Protein AF-A0A2I0V8U4-F1 (afdb_monomer_lite)

Sequence (89 aa):
MAASADLPPFGAVSQVDDVVNEASKMVNADEGKLVNEEEFQQLMKEILGCIMLQLEGNPIFVSSNSVVHETLNSPSTLLPPSMAIPQVG

pLDDT: mean 75.23, std 18.02, range [38.78, 94.62]

Organism: NCBI:txid906689

Radius of gyration: 27.2 Å; chains: 1; bounding box: 78×28×58 Å

Structure (mmCIF, N/CA/C/O backbone):
data_AF-A0A2I0V8U4-F1
#
_entry.id   AF-A0A2I0V8U4-F1
#
loop_
_atom_site.group_PDB
_atom_site.id
_atom_site.type_symbol
_atom_site.label_atom_id
_atom_site.label_alt_id
_atom_site.label_comp_id
_atom_site.label_asym_id
_atom_site.label_entity_id
_atom_site.label_seq_id
_atom_site.pdbx_PDB_ins_code
_atom_site.Cartn_x
_atom_site.Cartn_y
_atom_site.Cartn_z
_atom_site.occupancy
_atom_site.B_iso_or_equiv
_atom_site.auth_seq_id
_atom_site.auth_comp_id
_atom_site.auth_asym_id
_atom_site.auth_atom_id
_atom_site.pdbx_PDB_model_num
ATOM 1 N N . MET A 1 1 ? 20.994 5.642 10.466 1.00 41.25 1 MET A N 1
ATOM 2 C CA . MET A 1 1 ? 19.733 5.606 9.700 1.00 41.25 1 MET A CA 1
ATOM 3 C C . MET A 1 1 ? 19.692 4.281 8.971 1.00 41.25 1 MET A C 1
ATOM 5 O O . MET A 1 1 ? 20.725 3.902 8.434 1.00 41.25 1 MET A O 1
ATOM 9 N N . ALA A 1 2 ? 18.577 3.550 9.050 1.00 43.56 2 ALA A N 1
ATOM 10 C CA . ALA A 1 2 ? 18.428 2.268 8.369 1.00 43.56 2 ALA A CA 1
ATOM 11 C C . ALA A 1 2 ? 18.788 2.439 6.892 1.00 43.56 2 ALA A C 1
ATOM 13 O O . ALA A 1 2 ? 18.391 3.439 6.291 1.00 43.56 2 ALA A O 1
ATOM 14 N N . ALA A 1 3 ? 19.541 1.495 6.326 1.00 49.22 3 ALA A N 1
ATOM 15 C CA . ALA A 1 3 ? 19.533 1.326 4.886 1.00 49.22 3 ALA A CA 1
ATOM 16 C C . ALA A 1 3 ? 18.054 1.225 4.496 1.00 49.22 3 ALA A C 1
ATOM 18 O O . ALA A 1 3 ? 17.377 0.270 4.881 1.00 49.22 3 ALA A O 1
ATOM 19 N N . SER A 1 4 ? 17.529 2.256 3.824 1.00 53.00 4 SER A N 1
ATOM 20 C CA . SER A 1 4 ? 16.371 2.093 2.948 1.00 53.00 4 SER A CA 1
ATOM 21 C C . SER A 1 4 ? 16.606 0.775 2.228 1.00 53.00 4 SER A C 1
ATOM 23 O O . SER A 1 4 ? 17.715 0.600 1.730 1.00 53.00 4 SER A O 1
ATOM 25 N N . ALA A 1 5 ? 15.671 -0.171 2.295 1.00 57.38 5 ALA A N 1
ATOM 26 C CA . ALA A 1 5 ? 15.863 -1.582 1.938 1.00 57.38 5 ALA A CA 1
ATOM 27 C C . ALA A 1 5 ? 16.133 -1.830 0.427 1.00 57.38 5 ALA A C 1
ATOM 29 O O . ALA A 1 5 ? 15.571 -2.743 -0.162 1.00 57.38 5 ALA A O 1
ATOM 30 N N . ASP A 1 6 ? 16.920 -0.961 -0.213 1.00 68.38 6 ASP A N 1
ATOM 31 C CA . ASP A 1 6 ? 17.081 -0.713 -1.648 1.00 68.38 6 ASP A CA 1
ATOM 32 C C . ASP A 1 6 ? 15.758 -0.612 -2.421 1.00 68.38 6 ASP A C 1
ATOM 34 O O . ASP A 1 6 ? 15.715 -0.702 -3.651 1.00 68.38 6 ASP A O 1
ATOM 38 N N . LEU A 1 7 ? 14.663 -0.396 -1.683 1.00 70.56 7 LEU A N 1
ATOM 39 C CA . LEU A 1 7 ? 13.342 -0.226 -2.246 1.00 70.56 7 LEU A CA 1
ATOM 40 C C . LEU A 1 7 ? 13.275 1.138 -2.944 1.00 70.56 7 LEU A C 1
ATOM 42 O O . LEU A 1 7 ? 13.720 2.140 -2.370 1.00 70.56 7 LEU A O 1
ATOM 46 N N . PRO A 1 8 ? 12.716 1.191 -4.163 1.00 75.75 8 PRO A N 1
ATOM 47 C CA . PRO A 1 8 ? 12.491 2.432 -4.878 1.00 75.75 8 PRO A CA 1
ATOM 48 C C . PRO A 1 8 ? 11.672 3.412 -4.035 1.00 75.75 8 PRO A C 1
ATOM 50 O O . PRO A 1 8 ? 10.855 2.985 -3.213 1.00 75.75 8 PRO A O 1
ATOM 53 N N . PRO A 1 9 ? 11.852 4.727 -4.237 1.00 82.69 9 PRO A N 1
ATOM 54 C CA . PRO A 1 9 ? 10.999 5.705 -3.583 1.00 82.69 9 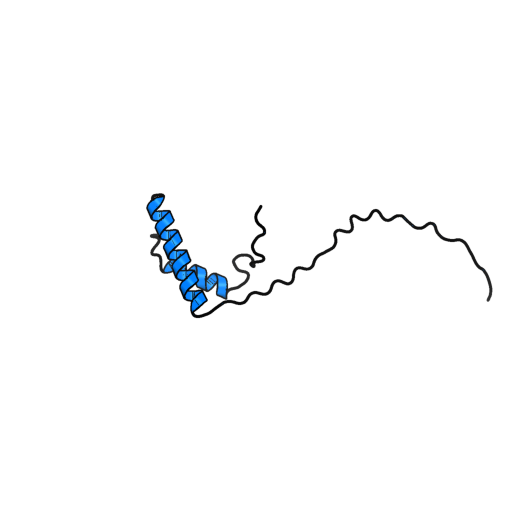PRO A CA 1
ATOM 55 C C . PRO A 1 9 ? 9.538 5.501 -4.006 1.00 82.69 9 PRO A C 1
ATOM 57 O O . PRO A 1 9 ? 9.257 5.011 -5.101 1.00 82.69 9 PRO A O 1
ATOM 60 N N . PHE A 1 10 ? 8.608 5.912 -3.145 1.00 82.00 10 PHE A N 1
ATOM 61 C CA . PHE A 1 10 ? 7.185 5.951 -3.487 1.00 82.00 10 PHE A CA 1
ATOM 62 C C . PHE A 1 10 ? 6.969 6.704 -4.810 1.00 82.00 10 PHE A C 1
ATOM 64 O O . PHE A 1 10 ? 7.585 7.751 -5.032 1.00 82.00 10 PHE A O 1
ATOM 71 N N . GLY A 1 11 ? 6.121 6.171 -5.690 1.00 85.50 11 GLY A N 1
ATOM 72 C CA . GLY A 1 11 ? 5.903 6.711 -7.034 1.00 85.50 11 GLY A CA 1
ATOM 73 C C . GLY A 1 11 ? 6.874 6.196 -8.101 1.00 85.50 11 GLY A C 1
ATOM 74 O O . GLY A 1 11 ? 6.681 6.482 -9.282 1.00 85.50 11 GLY A O 1
ATOM 75 N N . ALA A 1 12 ? 7.934 5.462 -7.7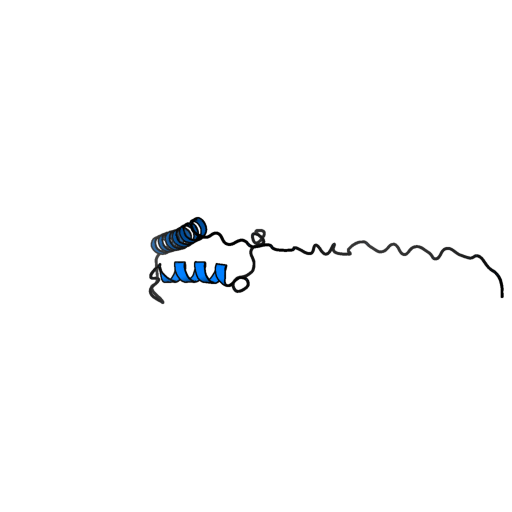36 1.00 87.44 12 ALA A N 1
ATOM 76 C CA . ALA A 1 12 ? 8.884 4.928 -8.716 1.00 87.44 12 ALA A CA 1
ATOM 77 C C . ALA A 1 12 ? 8.402 3.636 -9.384 1.00 87.44 12 ALA A C 1
ATOM 79 O O . ALA A 1 12 ? 8.805 3.344 -10.510 1.00 87.44 12 ALA A O 1
ATOM 80 N N . VAL A 1 13 ? 7.556 2.856 -8.705 1.00 88.88 13 VAL A N 1
ATOM 81 C CA . VAL A 1 13 ? 7.010 1.600 -9.227 1.00 88.88 13 VAL A CA 1
ATOM 82 C C . VAL A 1 13 ? 5.505 1.594 -9.005 1.00 88.88 13 VAL A C 1
ATOM 84 O O . VAL A 1 13 ? 5.044 1.214 -7.933 1.00 88.88 13 VAL A O 1
ATOM 87 N N . SER A 1 14 ? 4.751 1.933 -10.056 1.00 91.94 14 SER A N 1
ATOM 88 C CA . SER A 1 14 ? 3.279 2.015 -10.020 1.00 91.94 14 SER A CA 1
ATOM 89 C C . SER A 1 14 ? 2.637 0.799 -9.362 1.00 91.94 14 SER A C 1
ATOM 91 O O . SER A 1 14 ? 1.753 0.958 -8.540 1.00 91.94 14 SER A O 1
ATOM 93 N N . GLN A 1 15 ? 3.117 -0.415 -9.655 1.00 91.44 15 GLN A N 1
ATOM 94 C CA . GLN A 1 15 ? 2.548 -1.640 -9.080 1.00 91.44 15 GLN A CA 1
ATOM 95 C C . GLN A 1 15 ? 2.679 -1.700 -7.553 1.00 91.44 15 GLN A C 1
ATOM 97 O O . GLN A 1 15 ? 1.780 -2.195 -6.882 1.00 91.44 15 GLN A O 1
ATOM 102 N N . VAL A 1 16 ? 3.796 -1.211 -7.001 1.00 90.12 16 VAL A N 1
ATOM 103 C CA . VAL A 1 16 ? 3.991 -1.135 -5.545 1.00 90.12 16 VAL A CA 1
ATOM 104 C C . VAL A 1 16 ? 3.031 -0.103 -4.966 1.00 90.12 16 VAL A C 1
ATOM 106 O O . VAL A 1 16 ? 2.364 -0.375 -3.969 1.00 90.12 16 VAL A O 1
ATOM 109 N N . ASP A 1 17 ? 2.929 1.055 -5.615 1.00 91.56 17 ASP A N 1
ATOM 110 C CA . ASP A 1 17 ? 2.049 2.137 -5.178 1.00 91.56 17 ASP A CA 1
ATOM 111 C C . ASP A 1 17 ? 0.575 1.707 -5.216 1.00 91.56 17 ASP A C 1
ATOM 113 O O . ASP A 1 17 ? -0.179 2.001 -4.291 1.00 91.56 17 ASP A O 1
ATOM 117 N N . ASP A 1 18 ? 0.168 0.967 -6.247 1.00 92.81 18 ASP A N 1
ATOM 118 C CA . ASP A 1 18 ? -1.190 0.454 -6.427 1.00 92.81 18 ASP A CA 1
ATOM 119 C C . ASP A 1 18 ? -1.582 -0.503 -5.294 1.00 92.81 18 ASP A C 1
ATOM 121 O O . ASP A 1 18 ? -2.631 -0.309 -4.680 1.00 92.81 18 ASP A O 1
ATOM 125 N N . VAL A 1 19 ? -0.715 -1.463 -4.944 1.00 92.44 19 VAL A N 1
ATOM 126 C CA . VAL A 1 19 ? -0.938 -2.401 -3.825 1.00 92.44 19 VAL A CA 1
ATOM 127 C C . VAL A 1 19 ? -1.095 -1.654 -2.496 1.00 92.44 19 VAL A C 1
ATOM 129 O O . VAL A 1 19 ? -2.016 -1.921 -1.721 1.00 92.44 19 VAL A O 1
ATOM 132 N N . VAL A 1 20 ? -0.221 -0.679 -2.229 1.00 90.56 20 VAL A N 1
ATOM 133 C CA . VAL A 1 20 ? -0.259 0.114 -0.987 1.00 90.56 20 VAL A CA 1
ATOM 134 C C . VAL A 1 20 ? -1.506 1.002 -0.926 1.00 90.56 20 VAL A C 1
ATOM 136 O O . VAL A 1 20 ? -2.148 1.105 0.125 1.00 90.56 20 VAL A O 1
ATOM 139 N N . ASN A 1 21 ? -1.877 1.624 -2.046 1.00 90.19 21 ASN A N 1
ATOM 140 C CA . ASN A 1 21 ? -3.073 2.455 -2.157 1.00 90.19 21 ASN A CA 1
ATOM 141 C C . ASN A 1 21 ? -4.352 1.629 -2.007 1.00 90.19 21 ASN A C 1
ATOM 143 O O . ASN A 1 21 ? -5.300 2.087 -1.372 1.00 90.19 21 ASN A O 1
ATOM 147 N N . GLU A 1 22 ? -4.403 0.427 -2.580 1.00 90.88 22 GLU A N 1
ATOM 148 C CA . GLU A 1 22 ? -5.548 -0.470 -2.442 1.00 90.88 22 GLU A CA 1
ATOM 149 C C . GLU A 1 22 ? -5.723 -0.906 -0.984 1.00 90.88 22 GLU A C 1
ATOM 151 O O . GLU A 1 22 ? -6.802 -0.723 -0.421 1.00 90.88 22 GLU A O 1
ATOM 156 N N . ALA A 1 23 ? -4.652 -1.381 -0.340 1.00 90.38 23 ALA A N 1
ATOM 157 C CA . ALA A 1 23 ? -4.682 -1.774 1.067 1.00 90.38 23 ALA A CA 1
ATOM 158 C C . ALA A 1 23 ? -5.107 -0.616 1.987 1.00 90.38 23 ALA A C 1
ATOM 160 O O . ALA A 1 23 ? -5.901 -0.813 2.908 1.00 90.38 23 ALA A O 1
ATOM 161 N N . SER A 1 24 ? -4.640 0.604 1.699 1.00 86.50 24 SER A N 1
ATOM 162 C CA . SER A 1 24 ? -5.003 1.801 2.470 1.00 86.50 24 SER A CA 1
ATOM 163 C C . SER A 1 24 ? -6.456 2.239 2.266 1.00 86.50 24 SER A C 1
ATOM 165 O O . SER A 1 24 ? -7.040 2.794 3.186 1.00 86.50 24 SER A O 1
ATOM 167 N N . LYS A 1 25 ? -7.059 1.998 1.092 1.00 86.06 25 LYS A N 1
ATOM 168 C CA . LYS A 1 25 ? -8.491 2.270 0.842 1.00 86.06 25 LYS A CA 1
ATOM 169 C C . LYS A 1 25 ? -9.402 1.236 1.493 1.00 86.06 25 LYS A C 1
ATOM 171 O O . LYS A 1 25 ? -10.521 1.555 1.879 1.00 86.06 25 LYS A O 1
ATOM 176 N N . MET A 1 26 ? -8.953 -0.015 1.540 1.00 77.94 26 MET A N 1
ATOM 177 C CA . MET A 1 26 ? -9.747 -1.137 2.044 1.00 77.94 26 MET A CA 1
ATOM 178 C C . MET A 1 26 ? -9.934 -1.062 3.560 1.00 77.94 26 MET A C 1
ATOM 180 O O . MET A 1 26 ? -10.964 -1.459 4.106 1.00 77.94 26 MET A O 1
ATOM 184 N N . VAL A 1 27 ? -8.942 -0.483 4.223 1.00 74.12 27 VAL A N 1
ATOM 185 C CA . VAL A 1 27 ? -9.018 -0.054 5.604 1.00 74.12 27 VAL A CA 1
ATOM 186 C C . VAL A 1 27 ? -9.724 1.303 5.619 1.00 74.12 27 VAL A C 1
ATOM 188 O O . VAL A 1 27 ? -9.129 2.311 5.265 1.00 74.12 27 VAL A O 1
ATOM 191 N N . ASN A 1 28 ? -11.020 1.318 5.959 1.00 66.31 28 ASN A N 1
ATOM 192 C CA . ASN A 1 28 ? -11.873 2.518 6.008 1.00 66.31 28 ASN A CA 1
ATOM 193 C C . ASN A 1 28 ? -11.372 3.537 7.053 1.00 66.31 28 ASN A C 1
ATOM 195 O O . ASN A 1 28 ? -11.971 3.718 8.115 1.00 66.31 28 ASN A O 1
ATOM 199 N N . ALA A 1 29 ? -10.258 4.201 6.768 1.00 64.56 29 ALA A N 1
ATOM 200 C CA . ALA A 1 29 ? -9.768 5.331 7.524 1.00 64.56 29 ALA A CA 1
ATOM 201 C C . ALA A 1 29 ? -10.649 6.531 7.165 1.00 64.56 29 ALA A C 1
ATOM 203 O O . ALA A 1 29 ? -10.392 7.226 6.186 1.00 64.56 29 ALA A O 1
ATOM 204 N N . ASP A 1 30 ? -11.728 6.725 7.925 1.00 68.62 30 ASP A N 1
ATOM 205 C CA . ASP A 1 30 ? -12.600 7.897 7.807 1.00 68.62 30 ASP A CA 1
ATOM 206 C C . ASP A 1 30 ? -11.726 9.164 7.796 1.00 68.62 30 ASP A C 1
ATOM 208 O O . ASP A 1 30 ? -10.955 9.394 8.738 1.00 68.62 30 ASP A O 1
ATOM 212 N N . GLU A 1 31 ? -11.791 9.942 6.711 1.00 65.50 31 GLU A N 1
ATOM 213 C CA . GLU A 1 31 ? -10.877 11.055 6.437 1.00 65.50 31 GLU A CA 1
ATOM 214 C C . GLU A 1 31 ? -10.993 12.122 7.538 1.00 65.50 31 GLU A C 1
ATOM 216 O O . GLU A 1 31 ? -11.861 12.993 7.518 1.00 65.50 31 GLU A O 1
ATOM 221 N N . GLY A 1 32 ? -10.113 12.041 8.539 1.00 70.06 32 GLY A N 1
ATOM 222 C CA . GLY A 1 32 ? -10.063 12.975 9.665 1.00 70.06 32 GLY A CA 1
ATOM 223 C C . GLY A 1 32 ? -10.590 12.443 11.000 1.00 70.06 32 GLY A C 1
ATOM 224 O O . GLY A 1 32 ? -10.631 13.210 11.966 1.00 70.06 32 GLY A O 1
ATOM 225 N N . LYS A 1 33 ? -10.943 11.154 11.117 1.00 79.44 33 LYS A N 1
ATOM 226 C CA . LYS A 1 33 ? -11.205 10.556 12.434 1.00 79.44 33 LYS A CA 1
ATOM 227 C C . LYS A 1 33 ? -9.905 10.514 13.239 1.00 79.44 33 LYS A C 1
ATOM 229 O O . LYS A 1 33 ? -8.949 9.831 12.880 1.00 79.44 33 LYS A O 1
ATOM 234 N N . LEU A 1 34 ? -9.892 11.211 14.373 1.00 80.50 34 LEU A N 1
ATOM 235 C CA . LEU A 1 34 ? -8.849 11.030 15.377 1.00 80.50 34 LEU A CA 1
ATOM 236 C C . LEU A 1 34 ? -8.987 9.626 15.973 1.00 80.50 34 LEU A C 1
ATOM 238 O O . LEU A 1 34 ? -10.007 9.298 16.580 1.00 80.50 34 LEU A O 1
ATOM 242 N N . VAL A 1 35 ? -7.959 8.808 15.782 1.00 84.31 35 VAL A N 1
ATOM 243 C CA . VAL A 1 35 ? -7.844 7.469 16.362 1.00 84.31 35 VAL A CA 1
ATOM 244 C C . VAL A 1 35 ? -6.884 7.513 17.546 1.00 84.31 35 VAL A C 1
ATOM 246 O O . VAL A 1 35 ? -5.915 8.275 17.548 1.00 84.31 35 VAL A O 1
ATOM 249 N N . ASN A 1 36 ? -7.163 6.722 18.579 1.00 91.81 36 ASN A N 1
ATOM 250 C CA . ASN A 1 36 ? -6.198 6.516 19.658 1.00 91.81 36 ASN A CA 1
ATOM 251 C C . ASN A 1 36 ? -5.058 5.593 19.187 1.00 91.81 36 ASN A C 1
ATOM 253 O O . ASN A 1 36 ? -5.097 5.037 18.089 1.00 91.81 36 ASN A O 1
ATOM 257 N N . GLU A 1 37 ? -4.031 5.440 20.019 1.00 92.94 37 GLU A N 1
ATOM 258 C CA . GLU A 1 37 ? -2.860 4.630 19.679 1.00 92.94 37 GLU A CA 1
ATOM 259 C C . GLU A 1 37 ? -3.215 3.170 19.364 1.00 92.94 37 GLU A C 1
ATOM 261 O O . GLU A 1 37 ? -2.690 2.611 18.405 1.00 92.94 37 GLU A O 1
ATOM 266 N N . GLU A 1 38 ? -4.119 2.559 20.127 1.00 93.88 38 GLU A N 1
ATOM 267 C CA . GLU A 1 38 ? -4.495 1.156 19.938 1.00 93.88 38 GLU A CA 1
ATOM 268 C C . GLU A 1 38 ? -5.263 0.950 18.626 1.00 93.88 38 GLU A C 1
ATOM 270 O O . GLU A 1 38 ? -4.946 0.043 17.854 1.00 93.88 38 GLU A O 1
ATOM 275 N N . GLU A 1 39 ? -6.192 1.854 18.313 1.00 89.56 39 GLU A N 1
ATOM 276 C CA . GLU A 1 39 ? -6.885 1.893 17.024 1.00 89.56 39 GLU A CA 1
ATOM 277 C C . GLU A 1 39 ? -5.902 2.099 15.865 1.00 89.56 39 GLU A C 1
ATOM 279 O O . GLU A 1 39 ? -5.990 1.393 14.865 1.00 89.56 39 GLU A O 1
ATOM 284 N N . PHE A 1 40 ? -4.931 3.008 16.000 1.00 89.69 40 PHE A N 1
ATOM 285 C CA . PHE A 1 40 ? -3.909 3.230 14.975 1.00 89.69 40 PHE A CA 1
ATOM 286 C C . PHE A 1 40 ? -3.021 1.997 14.764 1.00 89.69 40 PHE A C 1
ATOM 288 O O . PHE A 1 40 ? -2.748 1.614 13.628 1.00 89.69 40 PHE A O 1
ATOM 295 N N . GLN A 1 41 ? -2.577 1.347 15.841 1.00 93.38 41 GLN A N 1
ATOM 296 C CA . GLN A 1 41 ? -1.767 0.133 15.749 1.00 93.38 41 GLN A CA 1
ATOM 297 C C . GLN A 1 41 ? -2.538 -1.010 15.084 1.00 93.38 41 GLN A C 1
ATOM 299 O O . GLN A 1 41 ? -1.962 -1.753 14.287 1.00 93.38 41 GLN A O 1
ATOM 304 N N . GLN A 1 42 ? -3.826 -1.150 15.398 1.00 91.56 42 GLN A N 1
ATOM 305 C CA . GLN A 1 42 ? -4.692 -2.131 14.756 1.00 91.56 42 GLN A CA 1
ATOM 306 C C . GLN A 1 42 ? -4.863 -1.818 13.263 1.00 91.56 42 GLN A C 1
ATOM 308 O O . GLN A 1 42 ? -4.637 -2.697 12.434 1.00 91.56 42 GLN A O 1
ATOM 313 N N . LEU A 1 43 ? -5.136 -0.556 12.922 1.00 90.62 43 LEU A N 1
ATOM 314 C CA . LEU A 1 43 ? -5.235 -0.070 11.545 1.00 90.62 43 LEU A CA 1
ATOM 315 C C . LEU A 1 43 ? -3.969 -0.390 10.739 1.00 90.62 43 LEU A C 1
ATOM 317 O O . LEU A 1 43 ? -4.034 -0.945 9.647 1.00 90.62 43 LEU A O 1
ATOM 321 N N 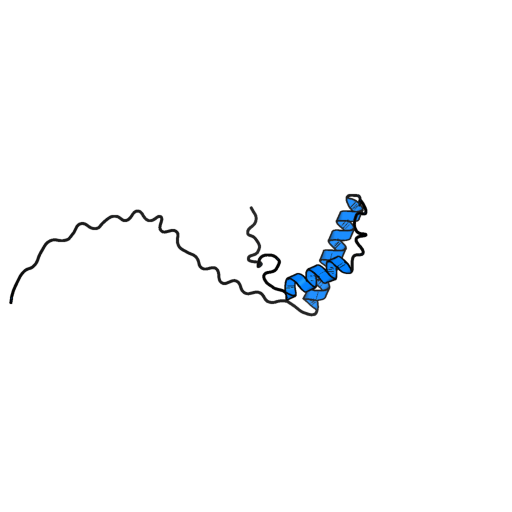. MET A 1 44 ? -2.798 -0.097 11.308 1.00 92.62 44 MET A N 1
ATOM 322 C CA . MET A 1 44 ? -1.510 -0.377 10.675 1.00 92.62 44 MET A CA 1
ATOM 323 C C . MET A 1 44 ? -1.293 -1.874 10.447 1.00 92.62 44 MET A C 1
ATOM 325 O O . MET A 1 44 ? -0.827 -2.264 9.378 1.00 92.62 44 MET A O 1
ATOM 329 N N . LYS A 1 45 ? -1.639 -2.727 11.419 1.00 93.50 45 LYS A N 1
ATOM 330 C CA . LYS A 1 45 ? -1.542 -4.187 11.254 1.00 93.50 45 LYS A CA 1
ATOM 331 C C . LYS A 1 45 ? -2.448 -4.689 10.138 1.00 93.50 45 LYS A C 1
ATOM 333 O O . LYS A 1 45 ? -2.025 -5.553 9.377 1.00 93.50 45 LYS A O 1
ATOM 338 N N . GLU A 1 46 ? -3.657 -4.151 10.031 1.00 93.06 46 GLU A N 1
ATOM 339 C CA . GLU A 1 46 ? -4.598 -4.509 8.969 1.00 93.06 46 GLU A CA 1
ATOM 340 C C . GLU A 1 46 ? -4.069 -4.100 7.593 1.00 93.06 46 GLU A C 1
ATOM 342 O O . GLU A 1 46 ? -4.018 -4.945 6.701 1.00 93.06 46 GLU A O 1
ATOM 347 N N . ILE A 1 47 ? -3.563 -2.870 7.442 1.00 92.56 47 ILE A N 1
ATOM 348 C CA . ILE A 1 47 ? -2.946 -2.403 6.188 1.00 92.56 47 ILE A CA 1
ATOM 349 C C . ILE A 1 47 ? -1.770 -3.307 5.794 1.00 92.56 47 ILE A C 1
ATOM 351 O O . ILE A 1 47 ? -1.700 -3.769 4.655 1.00 92.56 47 ILE A O 1
ATOM 355 N N . LEU A 1 48 ? -0.857 -3.605 6.730 1.00 94.62 48 LEU A N 1
ATOM 356 C CA . LEU A 1 48 ? 0.272 -4.502 6.458 1.00 94.62 48 LEU A CA 1
ATOM 357 C C . LEU A 1 48 ? -0.194 -5.918 6.100 1.00 94.62 48 LEU A C 1
ATOM 359 O O . LEU A 1 48 ? 0.355 -6.522 5.180 1.00 94.62 48 LEU A O 1
ATOM 363 N N . GLY A 1 49 ? -1.206 -6.438 6.795 1.00 94.06 49 GLY A N 1
ATOM 364 C CA . GLY A 1 49 ? -1.796 -7.743 6.508 1.00 94.06 49 GLY A CA 1
ATOM 365 C C . GLY A 1 49 ? -2.385 -7.812 5.099 1.00 94.06 49 GLY A C 1
ATOM 366 O O . GLY A 1 49 ? -2.119 -8.767 4.372 1.00 94.06 49 GLY A O 1
ATOM 367 N N . CYS A 1 50 ? -3.112 -6.776 4.675 1.00 93.38 50 C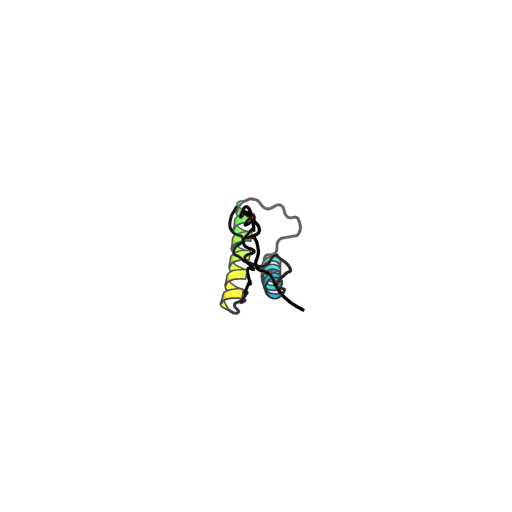YS A N 1
ATOM 368 C CA . CYS A 1 50 ? -3.633 -6.661 3.313 1.00 93.38 50 CYS A CA 1
ATOM 369 C C . CYS A 1 50 ? -2.510 -6.654 2.269 1.00 93.38 50 CYS A C 1
ATOM 371 O O . CYS A 1 50 ? -2.584 -7.407 1.298 1.00 93.38 50 CYS A O 1
ATOM 373 N N . ILE A 1 51 ? -1.450 -5.866 2.484 1.00 93.62 51 ILE A N 1
ATOM 374 C CA . ILE A 1 51 ? -0.292 -5.824 1.575 1.00 93.62 51 ILE A CA 1
ATOM 375 C C . ILE A 1 51 ? 0.369 -7.206 1.479 1.00 93.62 51 ILE A C 1
ATOM 377 O O . ILE A 1 51 ? 0.656 -7.674 0.378 1.00 93.62 51 ILE A O 1
ATOM 381 N N . MET A 1 52 ? 0.582 -7.887 2.611 1.00 94.06 52 MET A N 1
ATOM 382 C CA . MET A 1 52 ? 1.177 -9.227 2.632 1.00 94.06 52 MET A CA 1
ATOM 383 C C . MET A 1 52 ? 0.359 -10.233 1.820 1.00 94.06 52 MET A C 1
ATOM 385 O O . MET A 1 52 ? 0.931 -10.956 1.009 1.00 94.06 52 MET A O 1
ATOM 389 N N . LEU A 1 53 ? -0.965 -10.251 1.997 1.00 94.00 53 LEU A N 1
ATOM 390 C CA . LEU A 1 53 ? -1.851 -11.165 1.272 1.00 94.00 53 LEU A CA 1
ATOM 391 C C . LEU A 1 53 ? -1.847 -10.901 -0.240 1.00 94.00 53 LEU A C 1
ATOM 393 O O . LEU A 1 53 ? -1.823 -11.846 -1.028 1.00 94.00 53 LEU A O 1
ATOM 397 N N . GLN A 1 54 ? -1.835 -9.632 -0.661 1.00 92.50 54 GLN A N 1
ATOM 398 C CA . GLN A 1 54 ? -1.751 -9.293 -2.085 1.00 92.50 54 GLN A CA 1
ATOM 399 C C . GLN A 1 54 ? -0.428 -9.767 -2.704 1.00 92.50 54 GLN A C 1
ATOM 401 O O . GLN A 1 54 ? -0.428 -10.364 -3.782 1.00 92.50 54 GLN A O 1
ATOM 406 N N . LEU A 1 55 ? 0.692 -9.553 -2.008 1.00 93.81 55 LEU A N 1
ATOM 407 C CA . LEU A 1 55 ? 2.018 -9.960 -2.481 1.00 93.81 55 LEU A CA 1
ATOM 408 C C . LEU A 1 55 ? 2.236 -11.478 -2.439 1.00 93.81 55 LEU A C 1
ATOM 410 O O . LEU A 1 55 ? 3.023 -11.993 -3.232 1.00 93.81 55 LEU A O 1
ATOM 414 N N . GLU A 1 56 ? 1.545 -12.202 -1.555 1.00 93.44 56 GLU A N 1
ATOM 415 C CA . GLU A 1 56 ? 1.565 -13.669 -1.523 1.00 93.44 56 GLU A CA 1
ATOM 416 C C . GLU A 1 56 ? 0.919 -14.270 -2.782 1.00 93.44 56 GLU A C 1
ATOM 418 O O . GLU A 1 56 ? 1.442 -15.229 -3.349 1.00 93.44 56 GLU A O 1
ATOM 423 N N . GLY A 1 57 ? -0.185 -13.681 -3.257 1.00 90.75 57 GLY A N 1
ATOM 424 C CA . GLY A 1 57 ? -0.855 -14.109 -4.489 1.00 90.75 57 GLY A CA 1
ATOM 425 C C . GLY A 1 57 ? -0.182 -13.610 -5.773 1.00 90.75 57 GLY A C 1
ATOM 426 O O . GLY A 1 57 ? -0.229 -14.297 -6.795 1.00 90.75 57 GLY A O 1
ATOM 427 N N . ASN A 1 58 ? 0.436 -12.426 -5.734 1.00 93.50 58 ASN A N 1
ATOM 428 C CA . ASN A 1 58 ? 1.082 -11.796 -6.885 1.00 93.50 58 ASN A CA 1
ATOM 429 C C . ASN A 1 58 ? 2.326 -10.985 -6.461 1.00 93.50 58 ASN A C 1
ATOM 431 O O . ASN A 1 58 ? 2.224 -9.782 -6.197 1.00 93.50 58 ASN A O 1
ATOM 435 N N . PRO A 1 59 ? 3.510 -11.617 -6.384 1.00 93.12 59 PRO A N 1
ATOM 436 C CA . PRO A 1 59 ? 4.721 -10.944 -5.932 1.00 93.12 59 PRO A CA 1
ATOM 437 C C . PRO A 1 59 ? 5.204 -9.884 -6.930 1.00 93.12 59 PRO A C 1
ATOM 439 O O . PRO A 1 59 ? 5.224 -10.103 -8.143 1.00 93.12 59 PRO A O 1
ATOM 442 N N . ILE A 1 60 ? 5.673 -8.749 -6.404 1.00 91.44 60 ILE A N 1
ATOM 443 C CA . ILE A 1 60 ? 6.309 -7.688 -7.192 1.00 91.44 60 ILE A CA 1
ATOM 444 C C . ILE A 1 60 ? 7.825 -7.845 -7.107 1.00 91.44 60 ILE A C 1
ATOM 446 O O . ILE A 1 60 ? 8.410 -7.809 -6.024 1.00 91.44 60 ILE A O 1
ATOM 450 N N . PHE A 1 61 ? 8.471 -7.980 -8.263 1.00 88.44 61 PHE A N 1
ATOM 451 C CA . PHE A 1 61 ? 9.923 -8.059 -8.363 1.00 88.44 61 PHE A CA 1
ATOM 452 C C . PHE A 1 61 ? 10.494 -6.695 -8.716 1.00 88.44 61 PHE A C 1
ATOM 454 O O . PHE A 1 61 ? 10.128 -6.095 -9.726 1.00 88.44 61 PHE A O 1
ATOM 461 N N . VAL A 1 62 ? 11.424 -6.226 -7.894 1.00 83.75 62 VAL A N 1
ATOM 462 C CA . VAL A 1 62 ? 12.121 -4.964 -8.107 1.00 83.75 62 VAL A CA 1
ATOM 463 C C . VAL A 1 62 ? 13.616 -5.234 -8.141 1.00 83.75 62 VAL A C 1
ATOM 465 O O . VAL A 1 62 ? 14.158 -5.881 -7.248 1.00 83.75 62 VAL A O 1
ATOM 468 N N . SER A 1 63 ? 14.283 -4.731 -9.175 1.00 81.44 63 SER A N 1
ATOM 469 C CA . SER A 1 63 ? 15.737 -4.784 -9.303 1.00 81.44 63 SER A CA 1
ATOM 470 C C . SER A 1 63 ? 16.306 -3.370 -9.305 1.00 81.44 63 SER A C 1
ATOM 472 O O . SER A 1 63 ? 16.046 -2.605 -10.235 1.00 81.44 63 SER A O 1
ATOM 474 N N . SER A 1 64 ? 17.110 -3.043 -8.296 1.00 74.69 64 SER A N 1
ATOM 475 C CA . SER A 1 64 ? 17.865 -1.789 -8.229 1.00 74.69 64 SER A CA 1
ATOM 476 C C . SER A 1 64 ? 19.301 -2.037 -8.688 1.00 74.69 64 SER A C 1
ATOM 478 O O . SER A 1 64 ? 19.963 -2.958 -8.211 1.00 74.69 64 SER A O 1
ATOM 480 N N . ASN A 1 65 ? 19.793 -1.229 -9.629 1.00 72.12 65 ASN A N 1
ATOM 481 C CA . ASN A 1 65 ? 21.198 -1.243 -10.027 1.00 72.12 65 ASN A CA 1
ATOM 482 C C . ASN A 1 65 ? 21.917 -0.119 -9.273 1.00 72.12 65 ASN A C 1
ATOM 484 O O . ASN A 1 65 ? 21.770 1.053 -9.619 1.00 72.12 65 ASN A O 1
ATOM 488 N N . SER A 1 66 ? 22.635 -0.467 -8.205 1.00 67.75 66 SER A N 1
ATOM 489 C CA . SER A 1 66 ? 23.402 0.514 -7.438 1.00 67.75 66 SER A CA 1
ATOM 490 C C . SER A 1 66 ? 24.740 0.750 -8.128 1.00 67.75 66 SER A C 1
ATOM 492 O O . SER A 1 66 ? 25.628 -0.104 -8.119 1.00 67.75 66 SER A O 1
ATOM 494 N N . VAL A 1 67 ? 24.879 1.912 -8.766 1.00 66.88 67 VAL A N 1
ATOM 495 C CA . VAL A 1 67 ? 26.159 2.337 -9.331 1.00 66.88 67 VAL A CA 1
ATOM 496 C C . VAL A 1 67 ? 27.016 2.844 -8.177 1.00 66.88 67 VAL A C 1
ATOM 498 O O . VAL A 1 67 ? 26.840 3.965 -7.698 1.00 66.88 67 VAL A O 1
ATOM 501 N N . VAL A 1 68 ? 27.933 2.004 -7.701 1.00 67.75 68 VAL A N 1
ATOM 502 C CA . VAL A 1 68 ? 28.921 2.409 -6.700 1.00 67.75 68 VAL A CA 1
ATOM 503 C C . VAL A 1 68 ? 29.919 3.330 -7.392 1.00 67.75 68 VAL A C 1
ATOM 505 O O . VAL A 1 68 ? 30.861 2.875 -8.036 1.00 67.75 68 VAL A O 1
ATOM 508 N N . HIS A 1 69 ? 29.714 4.641 -7.290 1.00 67.50 69 HIS A N 1
ATOM 509 C CA . HIS A 1 69 ? 30.811 5.567 -7.526 1.00 67.50 69 HIS A CA 1
ATOM 510 C C . HIS A 1 69 ? 31.769 5.413 -6.352 1.00 67.50 69 HIS A C 1
ATOM 512 O O . HIS A 1 69 ? 31.466 5.845 -5.240 1.00 67.50 69 HIS A O 1
ATOM 518 N N . GLU A 1 70 ? 32.915 4.775 -6.584 1.00 63.00 70 GLU A N 1
ATOM 519 C CA . GLU A 1 70 ? 34.042 4.930 -5.676 1.00 63.00 70 GLU A CA 1
ATOM 520 C C . GLU A 1 70 ? 34.320 6.430 -5.559 1.00 63.00 70 GLU A C 1
ATOM 522 O O . GLU A 1 70 ? 34.635 7.116 -6.536 1.00 63.00 70 GLU A O 1
ATOM 527 N N . THR A 1 71 ? 34.083 6.986 -4.373 1.00 54.16 71 THR A N 1
ATOM 528 C CA . THR A 1 71 ? 34.409 8.376 -4.110 1.00 54.16 71 THR A CA 1
ATOM 529 C C . THR A 1 71 ? 35.911 8.498 -4.313 1.00 54.16 71 THR A C 1
ATOM 531 O O . THR A 1 71 ? 36.693 7.844 -3.622 1.00 54.16 71 THR A O 1
ATOM 534 N N . LEU A 1 72 ? 36.312 9.304 -5.293 1.00 56.88 72 LEU A N 1
ATOM 535 C CA . LEU A 1 72 ? 37.698 9.573 -5.665 1.00 56.88 72 LEU A CA 1
ATOM 536 C C . LEU A 1 72 ? 38.354 10.433 -4.565 1.00 56.88 72 LEU A C 1
ATOM 538 O O . LEU A 1 72 ? 38.729 11.580 -4.772 1.00 56.88 72 LEU A O 1
ATOM 542 N N . 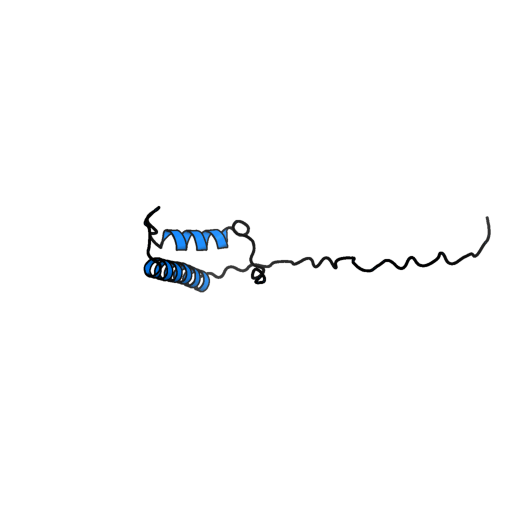ASN A 1 73 ? 38.425 9.904 -3.343 1.00 51.44 73 ASN A N 1
ATOM 543 C CA . ASN A 1 73 ? 39.123 10.491 -2.204 1.00 51.44 73 ASN A CA 1
ATOM 544 C C . ASN A 1 73 ? 40.567 9.979 -2.105 1.00 51.44 73 ASN A C 1
ATOM 546 O O . ASN A 1 73 ? 41.226 10.177 -1.087 1.00 51.44 73 ASN A O 1
ATOM 550 N N . SER A 1 74 ? 41.089 9.354 -3.161 1.00 53.69 74 SER A N 1
ATOM 551 C CA . SER A 1 74 ? 42.521 9.122 -3.303 1.00 53.69 74 SER A CA 1
ATOM 552 C C . SER A 1 74 ? 43.211 10.477 -3.515 1.00 53.69 74 SER A C 1
ATOM 554 O O . SER A 1 74 ? 42.920 11.143 -4.511 1.00 53.69 74 SER A O 1
ATOM 556 N N . PRO A 1 75 ? 44.129 10.928 -2.642 1.00 53.12 75 PRO A N 1
ATOM 557 C CA . PRO A 1 75 ? 45.001 12.030 -3.013 1.00 53.12 75 PRO A CA 1
ATOM 558 C C . PRO A 1 75 ? 45.831 11.573 -4.218 1.00 53.12 75 PRO A C 1
ATOM 560 O O . PRO A 1 75 ? 46.598 10.615 -4.119 1.00 53.12 75 PRO A O 1
ATOM 563 N N . SER A 1 76 ? 45.668 12.228 -5.371 1.00 56.09 76 SER A N 1
ATOM 564 C CA . SER A 1 76 ? 46.582 12.060 -6.501 1.00 56.09 76 SER A CA 1
ATOM 565 C C . SER A 1 76 ? 47.992 12.425 -6.045 1.00 56.09 76 SER A C 1
ATOM 567 O O . SER A 1 76 ? 48.353 13.600 -5.986 1.00 56.09 76 SER A O 1
ATOM 569 N N . THR A 1 77 ? 48.825 11.428 -5.759 1.00 54.38 77 THR A N 1
ATOM 570 C CA . THR A 1 77 ? 50.269 11.620 -5.841 1.00 54.38 77 THR A CA 1
ATOM 571 C C . THR A 1 77 ? 50.599 11.787 -7.321 1.00 54.38 77 THR A C 1
ATOM 573 O O . THR A 1 77 ? 50.715 10.815 -8.063 1.00 54.38 77 THR A O 1
ATOM 576 N N . LEU A 1 78 ? 50.672 13.049 -7.752 1.00 49.91 78 LEU A N 1
ATOM 577 C CA . LEU A 1 78 ? 51.244 13.471 -9.027 1.00 49.91 78 LEU A CA 1
ATOM 578 C C . LEU A 1 78 ? 52.608 12.792 -9.203 1.00 49.91 78 LEU A C 1
ATOM 580 O O . LEU A 1 78 ? 53.567 13.118 -8.503 1.00 49.91 78 LEU A O 1
ATOM 584 N N . LEU A 1 79 ? 52.684 11.832 -10.124 1.00 53.38 79 LEU A N 1
ATOM 585 C CA . LEU A 1 79 ? 53.952 11.263 -10.566 1.00 53.38 79 LEU A CA 1
ATOM 586 C C . LEU A 1 79 ? 54.793 12.393 -11.190 1.00 53.38 79 LEU A C 1
ATOM 588 O O . LEU A 1 79 ? 54.274 13.121 -12.043 1.00 53.38 79 LEU A O 1
ATOM 592 N N . PRO A 1 80 ? 56.066 12.577 -10.793 1.00 51.59 80 PRO A N 1
ATOM 593 C CA . PRO A 1 80 ? 56.924 13.567 -11.428 1.00 51.59 80 PRO A CA 1
ATOM 594 C C . PRO A 1 80 ? 57.171 13.173 -12.894 1.00 51.59 80 PRO A C 1
ATOM 596 O O . PRO A 1 80 ? 57.285 11.979 -13.192 1.00 51.59 80 PRO A O 1
ATOM 599 N N . PRO A 1 81 ? 57.267 14.144 -13.822 1.00 48.09 81 PRO A N 1
ATOM 600 C CA . PRO A 1 81 ? 57.517 13.849 -15.225 1.00 48.09 81 PRO A CA 1
ATOM 601 C C . PRO A 1 81 ? 58.907 13.221 -15.354 1.00 48.09 81 PRO A C 1
ATOM 603 O O . PRO A 1 81 ? 59.925 13.874 -15.120 1.00 48.09 81 PRO A O 1
ATOM 606 N N . SER A 1 82 ? 58.947 11.931 -15.693 1.00 47.75 82 SER A N 1
ATOM 607 C CA . SER A 1 82 ? 60.192 11.252 -16.034 1.00 47.75 82 SER A CA 1
ATOM 608 C C . SER A 1 82 ? 60.752 11.874 -17.311 1.00 47.75 82 SER A C 1
ATOM 610 O O . SER A 1 82 ? 60.069 12.021 -18.325 1.00 47.75 82 SER A O 1
ATOM 612 N N . MET A 1 83 ? 61.990 12.322 -17.191 1.00 50.72 83 MET A N 1
ATOM 613 C CA . MET A 1 83 ? 62.753 13.078 -18.163 1.00 50.72 83 MET A CA 1
ATOM 614 C C . MET A 1 83 ? 63.236 12.177 -19.311 1.00 50.72 83 MET A C 1
ATOM 616 O O . MET A 1 83 ? 63.809 11.125 -19.053 1.00 50.72 83 MET A O 1
ATOM 620 N N . ALA A 1 84 ? 63.098 12.701 -20.536 1.00 50.34 84 ALA A N 1
ATOM 621 C CA . ALA A 1 84 ? 63.910 12.477 -21.743 1.00 50.34 84 ALA A CA 1
ATOM 622 C C . ALA A 1 84 ? 63.940 11.089 -22.420 1.00 50.34 84 ALA A C 1
ATOM 624 O O . ALA A 1 84 ? 64.134 10.074 -21.771 1.00 50.34 84 ALA A O 1
ATOM 625 N N . ILE A 1 85 ? 63.878 11.094 -23.765 1.00 45.28 85 ILE A N 1
ATOM 626 C CA . ILE A 1 85 ? 64.882 10.538 -24.710 1.00 45.28 85 ILE A CA 1
ATOM 627 C C . ILE A 1 85 ? 64.616 11.151 -26.125 1.00 45.28 85 ILE A C 1
ATOM 629 O O . ILE A 1 85 ? 63.461 11.462 -26.418 1.00 45.28 85 ILE A O 1
ATOM 633 N N . PRO A 1 86 ? 65.644 11.400 -26.978 1.00 47.22 86 PRO A N 1
ATOM 634 C CA . PRO A 1 86 ? 65.610 12.316 -28.135 1.00 47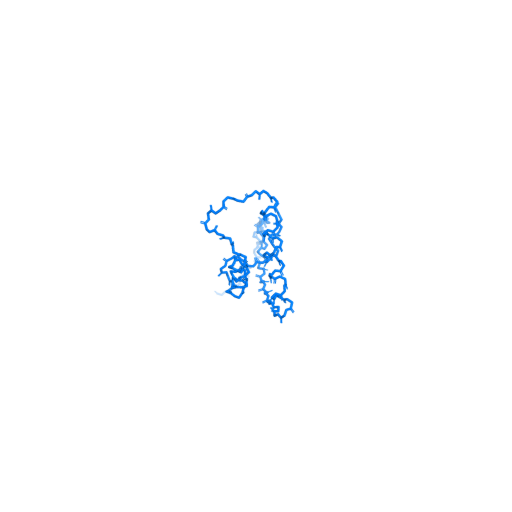.22 86 PRO A CA 1
ATOM 635 C C . PRO A 1 86 ? 65.579 11.636 -29.533 1.00 47.22 86 PRO A C 1
ATOM 637 O O . PRO A 1 86 ? 65.698 10.418 -29.619 1.00 47.22 86 PRO A O 1
ATOM 640 N N . GLN A 1 87 ? 65.574 12.479 -30.594 1.00 39.72 87 GLN A N 1
ATOM 641 C CA . GLN A 1 87 ? 65.830 12.227 -32.044 1.00 39.72 87 GLN A CA 1
ATOM 642 C C . GLN A 1 87 ? 64.651 11.679 -32.879 1.00 39.72 87 GLN A C 1
ATOM 644 O O . GLN A 1 87 ? 63.860 10.905 -32.366 1.00 39.72 87 GLN A O 1
ATOM 649 N N . VAL A 1 88 ? 64.437 11.982 -34.170 1.00 38.78 88 VAL A N 1
ATOM 650 C CA . VAL A 1 88 ? 65.116 12.736 -35.255 1.00 38.78 88 VAL A CA 1
ATOM 651 C C . VAL A 1 88 ? 64.079 12.906 -36.389 1.00 38.78 88 VAL A C 1
ATOM 653 O O . VAL A 1 88 ? 63.215 12.040 -36.538 1.00 38.78 88 VAL A O 1
ATOM 656 N N . GLY A 1 89 ? 64.172 13.969 -37.195 1.00 40.28 89 GLY A N 1
ATOM 657 C CA . GLY A 1 89 ? 63.388 14.157 -38.424 1.00 40.28 89 GLY A CA 1
ATOM 658 C C . GLY A 1 89 ? 63.417 15.590 -38.915 1.00 40.28 89 GLY A C 1
ATOM 659 O O . GLY A 1 89 ? 62.599 16.375 -38.393 1.00 40.28 89 GLY A O 1
#

Foldseek 3Di:
DDPPPLDDPAPPDVVLNVQLVVLLVVLCPPVDDDDDPVRVVVSVVSSVVSSVVVCVVPNDDDDDDDDDDPPPPPDPPPDPPDDDDDDDD

Secondary structure (DSSP, 8-state):
-----SPPPTTS-HHHHHHHHHHHHHS---TTPPPPHHHHHHHHHHHHHHHHHHHHHSPPP------------S---------------